Protein AF-A0A6I3I9H8-F1 (afdb_monomer)

Secondary structure (DSSP, 8-state):
-------PPPP------------PPP------------TT------S---EEEESS-HHHHHHHHHHHSTT-EEEEEEEPPTT-SSS-TTSEEEEEEEETTEEEEEEE--TTS---TTS--PPP-SSHHHHHHHHHHHHHHHTT-

InterPro domains:
  IPR028973 PhnB-like [PF06983] (47-140)
  IPR029068 Glyoxalase/Bleomycin resistance protein/Dihydroxybiphenyl dioxygenase [G3DSA:3.10.180.10] (43-144)
  IPR029068 Glyoxalase/Bleomycin resistance protein/Dihydroxybiphenyl dioxygenase [SSF54593] (47-141)

Sequence (145 aa):
MGARYLRAAPPAHRAEAVSRASARAPDWGGRTGIRPGTSGEVTTMQGVTPVLWFDGDAVEAARLWTSDIPNSRILTDIPYPEDGDKGEPGAVMVVEFELDGRPYAGLDGGPQFPFSECVSLQVVCDDQEEVDRIWVAALEAAAQG

Nearest PDB structures (foldseek):
  1u69-assembly1_A  TM=9.417E-01  e=4.063E-10  Pseudomonas aeruginosa PAO1
  1u69-assembly3_C  TM=9.639E-01  e=5.406E-09  Pseudomonas aeruginosa PAO1
  1u69-assembly2_D  TM=9.591E-01  e=1.281E-08  Pseudomonas aeruginosa PAO1
  3oms-assembly1_A-2  TM=8.761E-01  e=2.658E-08  Bacillus cereus ATCC 14579
  1u7i-assembly1_B  TM=8.393E-01  e=6.427E-07  Pseudomonas aeruginosa PAO1

Mean predicted aligned error: 14.12 Å

Organism: NCBI:txid2663847

Radius of gyration: 21.5 Å; Cα contacts (8 Å, |Δi|>4): 151; chains: 1; bounding box: 46×36×74 Å

Solvent-accessible surface area (backbone atoms only — not comparable to full-atom values): 9600 Å² total; per-residue (Å²): 142,78,88,80,78,80,78,75,77,78,81,85,75,78,82,75,80,79,75,84,74,79,75,76,74,82,84,77,78,85,82,89,76,92,71,86,86,64,95,86,68,76,84,69,86,82,81,89,64,62,73,45,66,23,65,77,44,27,64,58,54,51,53,52,53,26,72,64,41,67,70,29,40,79,73,50,76,40,55,28,55,81,90,46,99,54,77,58,67,75,39,70,30,35,32,35,31,26,56,64,74,40,65,36,32,24,31,38,78,38,83,87,57,75,86,56,88,90,63,84,86,86,82,87,63,95,49,70,69,53,45,51,52,46,52,51,52,53,53,56,53,66,71,73,113

pLDDT: mean 74.53, std 24.09, range [31.3, 97.06]

Foldseek 3Di:
DDDDDPPDDDDDDPPDPPPPPPPDDDPPDDDDDDDDDDPPDQPDDPDDAAEAEAALCQVVVLVLQQVLAPPKDWRDFDFDDPPDPDDDGPRTQKTWMDGNNHIYMYGNPRDPDDDDPVDDDDDDDPDPVSVVRNVVSVVVVVVVD

Structure (mmCIF, N/CA/C/O backbone):
data_AF-A0A6I3I9H8-F1
#
_entry.id   AF-A0A6I3I9H8-F1
#
loop_
_atom_site.group_PDB
_atom_site.id
_atom_site.type_symbol
_atom_site.label_atom_id
_atom_site.label_alt_id
_atom_site.label_comp_id
_atom_site.label_asym_id
_atom_site.label_entity_id
_atom_site.label_seq_id
_atom_site.pdbx_PDB_ins_code
_atom_site.Cartn_x
_atom_site.Cartn_y
_atom_site.Cartn_z
_atom_site.occupancy
_atom_site.B_iso_or_equiv
_atom_site.auth_seq_id
_atom_site.auth_comp_id
_atom_site.auth_asym_id
_atom_site.auth_atom_id
_atom_site.pdbx_PDB_model_num
ATOM 1 N N . MET A 1 1 ? 6.203 4.879 49.162 1.00 36.72 1 MET A N 1
ATOM 2 C CA . MET A 1 1 ? 4.798 4.696 49.600 1.00 36.72 1 MET A CA 1
ATOM 3 C C . MET A 1 1 ? 4.121 6.059 49.584 1.00 36.72 1 MET A C 1
ATOM 5 O O . MET A 1 1 ? 4.520 6.890 50.374 1.00 36.72 1 MET A O 1
ATOM 9 N N . GLY A 1 2 ? 3.177 6.445 48.736 1.00 38.91 2 GLY A N 1
ATOM 10 C CA . GLY A 1 2 ? 2.435 5.824 47.643 1.00 38.91 2 GLY A CA 1
ATOM 11 C C . GLY A 1 2 ? 1.362 6.855 47.269 1.00 38.91 2 GLY A C 1
ATOM 12 O O . GLY A 1 2 ? 0.408 7.030 48.023 1.00 38.91 2 GLY A O 1
ATOM 13 N N . ALA A 1 3 ? 1.566 7.613 46.189 1.00 37.19 3 ALA A N 1
ATOM 14 C CA . ALA A 1 3 ? 0.627 8.647 45.760 1.00 37.19 3 ALA A CA 1
ATOM 15 C C . ALA A 1 3 ? -0.590 7.977 45.107 1.00 37.19 3 ALA A C 1
ATOM 17 O O . ALA A 1 3 ? -0.494 7.382 44.036 1.00 37.19 3 ALA A O 1
ATOM 18 N N . ARG A 1 4 ? -1.730 8.022 45.802 1.00 43.41 4 ARG A N 1
ATOM 19 C CA . ARG A 1 4 ? -3.016 7.518 45.315 1.00 43.41 4 ARG A CA 1
ATOM 20 C C . ARG A 1 4 ? -3.569 8.506 44.288 1.00 43.41 4 ARG A C 1
ATOM 22 O O . ARG A 1 4 ? -4.104 9.542 44.666 1.00 43.41 4 ARG A O 1
ATOM 29 N N . TYR A 1 5 ? -3.455 8.182 43.003 1.00 37.00 5 TYR A N 1
ATOM 30 C CA . TYR A 1 5 ? -4.263 8.828 41.972 1.00 37.00 5 TYR A CA 1
ATOM 31 C C . TYR A 1 5 ? -5.705 8.329 42.105 1.00 37.00 5 TYR A C 1
ATOM 33 O O . TYR A 1 5 ? -5.997 7.157 41.873 1.00 37.00 5 TYR A O 1
ATOM 41 N N . LEU A 1 6 ? -6.610 9.221 42.508 1.00 40.00 6 LEU A N 1
ATOM 42 C CA . LEU A 1 6 ? -8.047 9.012 42.363 1.00 40.00 6 LEU A CA 1
ATOM 43 C C . LEU A 1 6 ? -8.361 9.041 40.863 1.00 40.00 6 LEU A C 1
ATOM 45 O O . LEU A 1 6 ? -8.379 10.101 40.242 1.00 40.00 6 LEU A O 1
ATOM 49 N N . ARG A 1 7 ? -8.564 7.862 40.270 1.00 40.62 7 ARG A N 1
ATOM 50 C CA . ARG A 1 7 ? -9.056 7.716 38.898 1.00 40.62 7 ARG A CA 1
ATOM 51 C C . ARG A 1 7 ? -10.543 8.081 38.914 1.00 40.62 7 ARG A C 1
ATOM 53 O O . ARG A 1 7 ? -11.376 7.266 39.301 1.00 40.62 7 ARG A O 1
ATOM 60 N N . ALA A 1 8 ? -10.876 9.320 38.564 1.00 38.38 8 ALA A N 1
ATOM 61 C CA . ALA A 1 8 ? -12.252 9.675 38.240 1.00 38.38 8 ALA A CA 1
ATOM 62 C C . ALA A 1 8 ? -12.671 8.853 37.010 1.00 38.38 8 ALA A C 1
ATOM 64 O O . ALA A 1 8 ? -11.975 8.860 35.994 1.00 38.38 8 ALA A O 1
ATOM 65 N N . ALA A 1 9 ? -13.762 8.094 37.119 1.00 41.16 9 ALA A N 1
ATOM 66 C CA . ALA A 1 9 ? -14.336 7.392 35.979 1.00 41.16 9 ALA A CA 1
ATOM 67 C C . ALA A 1 9 ? -14.875 8.428 34.972 1.00 41.16 9 ALA A C 1
ATOM 69 O O . ALA A 1 9 ? -15.573 9.355 35.397 1.00 41.16 9 ALA A O 1
ATOM 70 N N . PRO A 1 10 ? -14.575 8.316 33.665 1.00 43.12 10 PRO A N 1
ATOM 71 C CA . PRO A 1 10 ? -15.217 9.162 32.667 1.00 43.12 10 PRO A CA 1
ATOM 72 C C . PRO A 1 10 ? -16.730 8.875 32.637 1.00 43.12 10 PRO A C 1
ATOM 74 O O . PRO A 1 10 ? -17.139 7.732 32.868 1.00 43.12 10 PRO A O 1
ATOM 77 N N . PRO A 1 11 ? -17.581 9.888 32.388 1.00 39.03 11 PRO A N 1
ATOM 78 C CA . PRO A 1 11 ? -19.024 9.695 32.361 1.00 39.03 11 PRO A CA 1
ATOM 79 C C . PRO A 1 11 ? -19.415 8.709 31.255 1.00 39.03 11 PRO A C 1
ATOM 81 O O . PRO A 1 11 ? -18.928 8.791 30.126 1.00 39.03 11 PRO A O 1
ATOM 84 N N . ALA A 1 12 ? -20.314 7.782 31.595 1.00 43.25 12 ALA A N 1
ATOM 85 C CA . ALA A 1 12 ? -20.925 6.857 30.652 1.00 43.25 12 ALA A CA 1
ATOM 86 C C . ALA A 1 12 ? -21.726 7.656 29.614 1.00 43.25 12 ALA A C 1
ATOM 88 O O . ALA A 1 12 ? -22.846 8.096 29.881 1.00 43.25 12 ALA A O 1
ATOM 89 N N . HIS A 1 13 ? -21.147 7.866 28.433 1.00 40.09 13 HIS A N 1
ATOM 90 C CA . HIS A 1 13 ? -21.916 8.305 27.283 1.00 40.09 13 HIS A CA 1
ATOM 91 C C . HIS A 1 13 ? -22.696 7.090 26.781 1.00 40.09 13 HIS A C 1
ATOM 93 O O . HIS A 1 13 ? -22.153 6.034 26.462 1.00 40.09 13 HIS A O 1
ATOM 99 N N . ARG A 1 14 ? -24.014 7.230 26.817 1.00 38.62 14 ARG A N 1
ATOM 100 C CA . ARG A 1 14 ? -24.976 6.259 26.321 1.00 38.62 14 ARG A CA 1
ATOM 101 C C . ARG A 1 14 ? -24.744 6.129 24.813 1.00 38.62 14 ARG A C 1
ATOM 103 O O . ARG A 1 14 ? -24.984 7.087 24.087 1.00 38.62 14 ARG A O 1
ATOM 110 N N . ALA A 1 15 ? -24.243 4.982 24.361 1.00 35.06 15 ALA A N 1
ATOM 111 C CA . ALA A 1 15 ? -24.174 4.661 22.942 1.00 35.06 15 ALA A CA 1
ATOM 112 C C . ALA A 1 15 ? -25.610 4.560 22.408 1.00 35.06 15 ALA A C 1
ATOM 114 O O . ALA A 1 15 ? -26.291 3.550 22.592 1.00 35.06 15 ALA A O 1
ATOM 115 N N . GLU A 1 16 ? -26.111 5.637 21.811 1.00 31.30 16 GLU A N 1
ATOM 116 C CA . GLU A 1 16 ? -27.282 5.551 20.952 1.00 31.30 16 GLU A CA 1
ATOM 117 C C . GLU A 1 16 ? -26.845 4.848 19.669 1.00 31.30 16 GLU A C 1
ATOM 119 O O . GLU A 1 16 ? -26.007 5.342 18.916 1.00 31.30 16 GLU A O 1
ATOM 124 N N . ALA A 1 17 ? -27.381 3.647 19.451 1.00 34.47 17 ALA A N 1
ATOM 125 C CA . ALA A 1 17 ? -27.221 2.926 18.204 1.00 34.47 17 ALA A CA 1
ATOM 126 C C . ALA A 1 17 ? -27.757 3.798 17.061 1.00 34.47 17 ALA A C 1
ATOM 128 O O . ALA A 1 17 ? -28.966 4.011 16.940 1.00 34.47 17 ALA A O 1
ATOM 129 N N . VAL A 1 18 ? -26.857 4.296 16.211 1.00 35.28 18 VAL A N 1
ATOM 130 C CA . VAL A 1 18 ? -27.240 4.902 14.937 1.00 35.28 18 VAL A CA 1
ATOM 131 C C . VAL A 1 18 ? -27.812 3.781 14.077 1.00 35.28 18 VAL A C 1
ATOM 133 O O . VAL A 1 18 ? -27.092 2.948 13.527 1.00 35.28 18 VAL A O 1
ATOM 136 N N . SER A 1 19 ? -29.141 3.732 14.023 1.00 39.72 19 SER A N 1
ATOM 137 C CA . SER A 1 19 ? -29.897 2.877 13.117 1.00 39.72 19 SER A CA 1
ATOM 138 C C . SER A 1 19 ? -29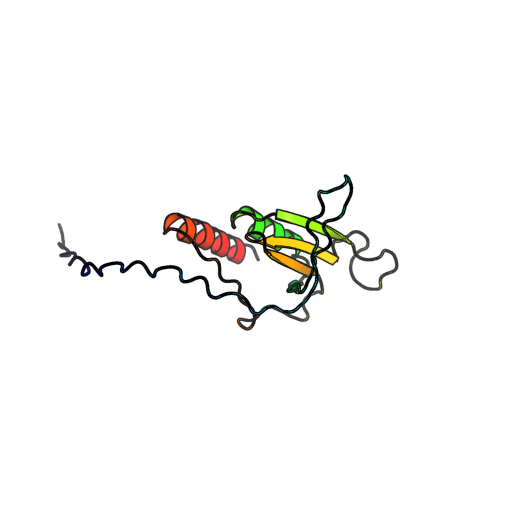.381 3.086 11.694 1.00 39.72 19 SER A C 1
ATOM 140 O O . SER A 1 19 ? -29.428 4.201 11.167 1.00 39.72 19 SER A O 1
ATOM 142 N N . ARG A 1 20 ? -28.864 2.016 11.076 1.00 41.44 20 ARG A N 1
ATOM 143 C CA . ARG A 1 20 ? -28.468 2.001 9.665 1.00 41.44 20 ARG A CA 1
ATOM 144 C C . ARG A 1 20 ? -29.716 2.168 8.800 1.00 41.44 20 ARG A C 1
ATOM 146 O O . ARG A 1 20 ? -30.300 1.195 8.331 1.00 41.44 20 ARG A O 1
ATOM 153 N N . ALA A 1 21 ? -30.108 3.411 8.549 1.00 35.12 21 ALA A N 1
ATOM 154 C CA . ALA A 1 21 ? -30.891 3.728 7.371 1.00 35.12 21 ALA A CA 1
ATOM 155 C C . ALA A 1 21 ? -29.952 3.588 6.168 1.00 35.12 21 ALA A C 1
ATOM 157 O O . ALA A 1 21 ? -29.044 4.395 5.977 1.00 35.12 21 ALA A O 1
ATOM 158 N N . SER A 1 22 ? -30.132 2.520 5.388 1.00 44.88 22 SER A N 1
ATOM 159 C CA . SER A 1 22 ? -29.430 2.326 4.124 1.00 44.88 22 SER A CA 1
ATOM 160 C C . SER A 1 22 ? -29.769 3.486 3.186 1.00 44.88 22 SER A C 1
ATOM 162 O O . SER A 1 22 ? -30.831 3.501 2.556 1.00 44.88 22 SER A O 1
ATOM 164 N N . ALA A 1 23 ? -28.883 4.471 3.088 1.00 39.34 23 ALA A N 1
ATOM 165 C CA . ALA A 1 23 ? -28.922 5.410 1.985 1.00 39.34 23 ALA A CA 1
ATOM 166 C C . ALA A 1 23 ? -28.611 4.607 0.716 1.00 39.34 23 ALA A C 1
ATOM 168 O O . ALA A 1 23 ? -27.515 4.067 0.561 1.00 39.34 23 ALA A O 1
ATOM 169 N N . ARG A 1 24 ? -29.613 4.449 -0.156 1.00 39.09 24 ARG A N 1
ATOM 170 C CA . ARG A 1 24 ? 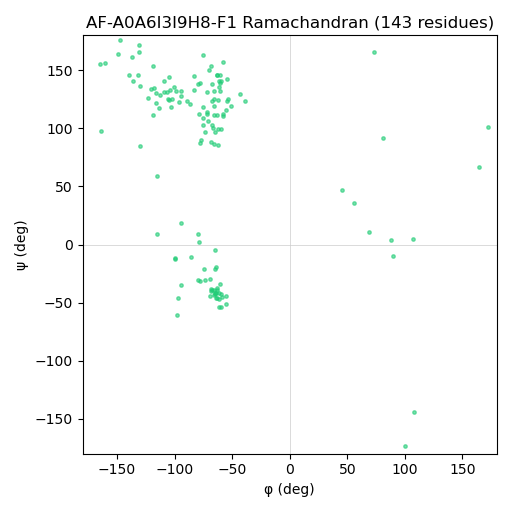-29.427 3.862 -1.485 1.00 39.09 24 ARG A CA 1
ATOM 171 C C . ARG A 1 24 ? -28.331 4.646 -2.201 1.00 39.09 24 ARG A C 1
ATOM 173 O O . ARG A 1 24 ? -28.453 5.860 -2.356 1.00 39.09 24 ARG A O 1
ATOM 180 N N . ALA A 1 25 ? -27.293 3.939 -2.639 1.00 43.00 25 ALA A N 1
ATOM 181 C CA . ALA A 1 25 ? -26.322 4.479 -3.576 1.00 43.00 25 ALA A CA 1
ATOM 182 C C . ALA A 1 25 ? -27.060 5.008 -4.825 1.00 43.00 25 ALA A C 1
ATOM 184 O O . ALA A 1 25 ? -28.064 4.405 -5.227 1.00 43.00 25 ALA A O 1
ATOM 185 N N . PRO A 1 26 ? -26.617 6.126 -5.425 1.00 35.59 26 PRO A N 1
ATOM 186 C CA . PRO A 1 26 ? -27.205 6.605 -6.665 1.00 35.59 26 PRO A CA 1
ATOM 187 C C . PRO A 1 26 ? -27.041 5.548 -7.764 1.00 35.59 26 PRO A C 1
ATOM 189 O O . PRO A 1 26 ? -25.961 4.986 -7.950 1.00 35.59 26 PRO A O 1
ATOM 192 N N . ASP A 1 27 ? -28.143 5.275 -8.463 1.00 42.56 27 ASP A N 1
ATOM 193 C CA . ASP A 1 27 ? -28.211 4.398 -9.632 1.00 42.56 27 ASP A CA 1
ATOM 194 C C . ASP A 1 27 ? -27.469 5.057 -10.803 1.00 42.56 27 ASP A C 1
ATOM 196 O O . ASP A 1 27 ? -28.034 5.820 -11.588 1.00 42.56 27 ASP A O 1
ATOM 200 N N . TRP A 1 28 ? -26.163 4.804 -10.883 1.00 45.03 28 TRP A N 1
ATOM 201 C CA . TRP A 1 28 ? -25.386 5.032 -12.094 1.00 45.03 28 TRP A CA 1
ATOM 202 C C . TRP A 1 28 ? -25.688 3.879 -13.047 1.00 45.03 28 TRP A C 1
ATOM 204 O O . TRP A 1 28 ? -25.069 2.819 -12.979 1.00 45.03 28 TRP A O 1
ATOM 214 N N . GLY A 1 29 ? -26.712 4.083 -13.873 1.00 35.09 29 GLY A N 1
ATOM 215 C CA . GLY A 1 29 ? -27.325 3.050 -14.694 1.00 35.09 29 GLY A CA 1
ATOM 216 C C . GLY A 1 29 ? -26.344 2.099 -15.390 1.00 35.09 29 GLY A C 1
ATOM 217 O O . GLY A 1 29 ? -25.458 2.510 -16.135 1.00 35.09 29 GLY A O 1
ATOM 218 N N . GLY A 1 30 ? -26.610 0.804 -15.209 1.00 40.53 30 GLY A N 1
ATOM 219 C CA . GLY A 1 30 ? -26.290 -0.246 -16.171 1.00 40.53 30 GLY A CA 1
ATOM 220 C C . GLY A 1 30 ? -24.853 -0.767 -16.172 1.00 40.53 30 GLY A C 1
ATOM 221 O O . GLY A 1 30 ? -24.039 -0.348 -16.989 1.00 40.53 30 GLY A O 1
ATOM 222 N N . ARG A 1 31 ? -24.616 -1.825 -15.387 1.00 41.75 31 ARG A N 1
ATOM 223 C CA . ARG A 1 31 ? -23.993 -3.081 -15.852 1.00 41.75 31 ARG A CA 1
ATOM 224 C C . ARG A 1 31 ? -24.240 -4.182 -14.822 1.00 41.75 31 ARG A C 1
ATOM 226 O O . ARG A 1 31 ? -23.575 -4.304 -13.803 1.00 41.75 31 ARG A O 1
ATOM 233 N N . THR A 1 32 ? -25.266 -4.967 -15.109 1.00 46.41 32 THR A N 1
ATOM 234 C CA . THR A 1 32 ? -25.509 -6.288 -14.540 1.00 46.41 32 THR A CA 1
ATOM 235 C C . THR A 1 32 ? -24.356 -7.230 -14.879 1.00 46.41 32 THR A C 1
ATOM 237 O O . THR A 1 32 ? -23.906 -7.267 -16.024 1.00 46.41 32 THR A O 1
ATOM 240 N N . GLY A 1 33 ? -23.931 -8.056 -13.921 1.00 35.09 33 GLY A N 1
ATOM 241 C CA . GLY A 1 33 ? -23.101 -9.210 -14.252 1.00 35.09 33 GLY A CA 1
ATOM 242 C C . GLY A 1 33 ? -22.383 -9.866 -13.085 1.00 35.09 33 GLY A C 1
ATOM 243 O O . GLY A 1 33 ? -21.162 -9.895 -13.077 1.00 35.09 33 GLY A O 1
ATOM 244 N N . ILE A 1 34 ? -23.118 -10.486 -12.158 1.00 38.84 34 ILE A N 1
ATOM 245 C CA . ILE A 1 34 ? -22.574 -11.685 -11.509 1.00 38.84 34 ILE A CA 1
ATOM 246 C C . ILE A 1 34 ? -22.473 -12.751 -12.606 1.00 38.84 34 ILE A C 1
ATOM 248 O O . ILE A 1 34 ? -23.489 -13.124 -13.199 1.00 38.84 34 ILE A O 1
ATOM 252 N N . ARG A 1 35 ? -21.264 -13.243 -12.876 1.00 36.38 35 ARG A N 1
ATOM 253 C CA . ARG A 1 35 ? -21.043 -14.528 -13.547 1.00 36.38 35 ARG A CA 1
ATOM 254 C C . ARG A 1 35 ? -20.223 -15.422 -12.613 1.00 36.38 35 ARG A C 1
ATOM 256 O O . ARG A 1 35 ? -19.257 -14.931 -12.037 1.00 36.38 35 ARG A O 1
ATOM 263 N N . PRO A 1 36 ? -20.593 -16.702 -12.428 1.00 37.62 36 PRO A N 1
ATOM 264 C CA . PRO A 1 36 ? -19.744 -17.655 -11.725 1.00 37.62 36 PRO A CA 1
ATOM 265 C C . PRO A 1 36 ? -18.479 -17.928 -12.548 1.00 37.62 36 PRO A C 1
ATOM 267 O O . PRO A 1 36 ? -18.558 -18.071 -13.770 1.00 37.62 36 PRO A O 1
ATOM 270 N N . GLY A 1 37 ? -17.337 -17.987 -11.862 1.00 39.00 37 GLY A N 1
ATOM 271 C CA . GLY A 1 37 ? -16.008 -18.076 -12.460 1.00 39.00 37 GLY A CA 1
ATOM 272 C C . GLY A 1 37 ? -15.760 -19.349 -13.268 1.00 39.00 37 GLY A C 1
ATOM 273 O O . GLY A 1 37 ? -16.231 -20.436 -12.930 1.00 39.00 37 GLY A O 1
ATOM 274 N N . THR A 1 38 ? -14.969 -19.195 -14.330 1.00 34.41 38 THR A N 1
ATOM 275 C CA . THR A 1 38 ? -14.294 -20.298 -15.016 1.00 34.41 38 THR A CA 1
ATOM 276 C C . THR A 1 38 ? -12.801 -20.193 -14.716 1.00 34.41 38 THR A C 1
ATOM 278 O O . THR A 1 38 ? -12.204 -19.126 -14.790 1.00 34.41 38 THR A O 1
ATOM 281 N N . SER A 1 39 ? -12.225 -21.322 -14.322 1.00 43.19 39 SER A N 1
ATOM 282 C CA . SER A 1 39 ? -10.812 -21.552 -14.016 1.00 43.19 39 SER A CA 1
ATOM 283 C C . SER A 1 39 ? -9.842 -20.825 -14.959 1.00 43.19 39 SER A C 1
ATOM 285 O O . SER A 1 39 ? -9.877 -21.065 -16.165 1.00 43.19 39 SER A O 1
ATOM 287 N N . GLY A 1 40 ? -8.949 -20.006 -14.386 1.00 40.16 40 GLY A N 1
ATOM 288 C CA . GLY A 1 40 ? -7.841 -19.336 -15.085 1.00 40.16 40 GLY A CA 1
ATOM 289 C C . GLY A 1 40 ? -8.006 -17.830 -15.319 1.00 40.16 40 GLY A C 1
ATOM 290 O O . GLY A 1 40 ? -7.165 -17.233 -15.982 1.00 40.16 40 GLY A O 1
ATOM 291 N N . GLU A 1 41 ? -9.069 -17.211 -14.805 1.00 40.91 41 GLU A N 1
ATOM 292 C CA . GLU A 1 41 ? -9.323 -15.779 -14.973 1.00 40.91 41 GLU A CA 1
ATOM 293 C C . GLU A 1 41 ? -8.459 -14.961 -14.001 1.00 40.91 41 GLU A C 1
ATOM 295 O O . GLU A 1 41 ? -8.646 -15.017 -12.786 1.00 40.91 41 GLU A O 1
ATOM 300 N N . VAL A 1 42 ? -7.496 -14.209 -14.545 1.00 46.06 42 VAL A N 1
ATOM 301 C CA . VAL A 1 42 ? -6.880 -13.080 -13.836 1.00 46.06 42 VAL A CA 1
ATOM 302 C C . VAL A 1 42 ? -8.027 -12.158 -13.434 1.00 46.06 42 VAL A C 1
ATOM 304 O O . VAL A 1 42 ? -8.734 -11.653 -14.310 1.00 46.06 42 VAL A O 1
ATOM 307 N N . THR A 1 43 ? -8.256 -11.987 -12.129 1.00 52.38 43 THR A N 1
ATOM 308 C CA . THR A 1 43 ? -9.236 -11.032 -11.595 1.00 52.38 43 THR A CA 1
ATOM 309 C C . THR A 1 43 ? -8.800 -9.633 -12.008 1.00 52.38 43 THR A C 1
ATOM 311 O O . THR A 1 43 ? -8.087 -8.952 -11.286 1.00 52.38 43 THR A O 1
ATOM 314 N N . THR A 1 44 ? -9.190 -9.217 -13.210 1.00 55.78 44 THR A N 1
ATOM 315 C CA . THR A 1 44 ? -8.931 -7.863 -13.691 1.00 55.78 44 THR A CA 1
ATOM 316 C C . THR A 1 44 ? -9.759 -6.902 -12.859 1.00 55.78 44 THR A C 1
ATOM 318 O O . THR A 1 44 ? -10.979 -7.048 -12.742 1.00 55.78 44 THR A O 1
ATOM 321 N N . MET A 1 45 ? -9.089 -5.937 -12.242 1.00 62.06 45 MET A N 1
ATOM 322 C CA . MET A 1 45 ? -9.721 -4.929 -11.404 1.00 62.06 45 MET A CA 1
ATOM 323 C C . MET A 1 45 ? -10.776 -4.173 -12.218 1.00 62.06 45 MET A C 1
ATOM 325 O O . MET A 1 45 ? -10.472 -3.482 -13.189 1.00 62.06 45 MET A O 1
ATOM 329 N N . GLN A 1 46 ? -12.050 -4.356 -11.865 1.00 63.19 46 GLN A N 1
ATOM 330 C CA . GLN A 1 46 ? -13.164 -3.728 -12.571 1.00 63.19 46 GLN A CA 1
ATOM 331 C C . GLN A 1 46 ? -13.562 -2.423 -11.883 1.00 63.19 46 GLN A C 1
ATOM 333 O O . GLN A 1 46 ? -13.865 -2.406 -10.692 1.00 63.19 46 GLN A O 1
ATOM 338 N N . GLY A 1 47 ? -13.625 -1.334 -12.652 1.00 82.62 47 GLY A N 1
ATOM 339 C CA . GLY A 1 47 ? -14.034 -0.016 -12.163 1.00 82.62 47 GLY A CA 1
ATOM 340 C C . GLY A 1 47 ? -12.871 0.969 -12.073 1.00 82.62 47 GLY A C 1
ATOM 341 O O . GLY A 1 47 ? -12.009 0.994 -12.946 1.00 82.62 47 GLY A O 1
ATOM 342 N N . VAL A 1 48 ? -12.894 1.830 -11.054 1.00 89.25 48 VAL A N 1
ATOM 343 C CA . VAL A 1 48 ? -11.847 2.827 -10.790 1.00 89.25 48 VAL A CA 1
ATOM 344 C C . VAL A 1 48 ? -10.969 2.319 -9.657 1.00 89.25 48 VAL A C 1
ATOM 346 O O . VAL A 1 48 ? -11.476 2.048 -8.569 1.00 89.25 48 VAL A O 1
ATOM 349 N N . THR A 1 49 ? -9.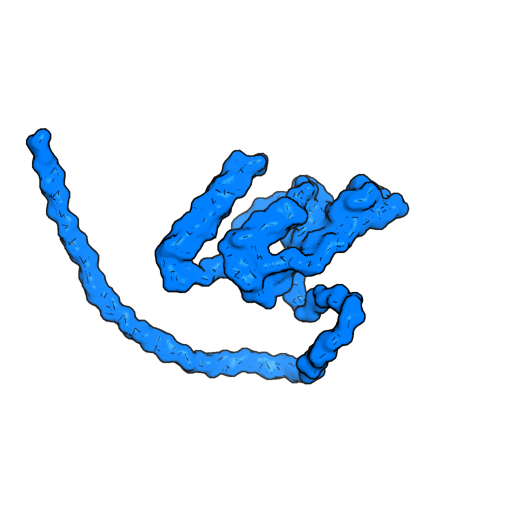663 2.251 -9.902 1.00 94.06 49 THR A N 1
ATOM 350 C CA . THR A 1 49 ? -8.676 1.826 -8.911 1.00 94.06 49 THR A CA 1
ATOM 351 C C . THR A 1 49 ? -7.718 2.968 -8.573 1.00 94.06 49 THR A C 1
ATOM 353 O O . THR A 1 49 ? -7.122 3.547 -9.483 1.00 94.06 49 THR A O 1
ATOM 356 N N . PRO A 1 50 ? -7.501 3.255 -7.278 1.00 95.31 50 PRO A N 1
ATOM 357 C CA . PRO A 1 50 ? -6.367 4.055 -6.834 1.00 95.31 50 PRO A CA 1
ATOM 358 C C . PRO A 1 50 ? -5.030 3.344 -7.102 1.00 95.31 50 PRO A C 1
ATOM 360 O O . PRO A 1 50 ? -4.811 2.221 -6.645 1.00 95.31 50 PRO A O 1
ATOM 363 N N . VAL A 1 51 ? -4.124 4.024 -7.803 1.00 95.50 51 VAL A N 1
ATOM 364 C CA . VAL A 1 51 ? -2.745 3.562 -8.009 1.00 95.50 51 VAL A CA 1
ATOM 365 C C . VAL A 1 51 ? -1.818 4.386 -7.121 1.00 95.50 51 VAL A C 1
ATOM 367 O O . VAL A 1 51 ? -1.842 5.616 -7.177 1.00 95.50 51 VAL A O 1
ATOM 370 N N . LEU A 1 52 ? -1.036 3.708 -6.289 1.00 96.06 52 LEU A N 1
ATOM 371 C CA . LEU A 1 52 ? -0.104 4.288 -5.329 1.00 96.06 52 LEU A CA 1
ATOM 372 C C . LEU A 1 52 ? 1.320 4.216 -5.896 1.00 96.06 52 LEU A C 1
ATOM 374 O O . LEU A 1 52 ? 1.696 3.198 -6.471 1.00 96.06 52 LEU A O 1
ATOM 378 N N . TRP A 1 53 ? 2.085 5.301 -5.780 1.00 95.38 53 TRP A N 1
ATOM 379 C CA . TRP A 1 53 ? 3.425 5.413 -6.363 1.00 95.38 53 TRP A CA 1
ATOM 380 C C . TRP A 1 53 ? 4.503 5.040 -5.344 1.00 95.38 53 TRP A C 1
ATOM 382 O O . TRP A 1 53 ? 4.483 5.555 -4.231 1.00 95.38 53 TRP A O 1
ATOM 392 N N . PHE A 1 54 ? 5.449 4.198 -5.751 1.00 94.62 54 PHE A N 1
ATOM 393 C CA . PHE A 1 54 ? 6.507 3.641 -4.908 1.00 94.62 54 PHE A CA 1
ATOM 394 C C . PHE A 1 54 ? 7.897 3.769 -5.542 1.00 94.62 54 PHE A C 1
ATOM 396 O O . PHE A 1 54 ? 8.035 4.035 -6.745 1.00 94.62 54 PHE A O 1
ATOM 403 N N . ASP A 1 55 ? 8.921 3.552 -4.713 1.00 92.62 55 ASP A N 1
ATOM 404 C CA . ASP A 1 55 ? 10.337 3.556 -5.088 1.00 92.62 55 AS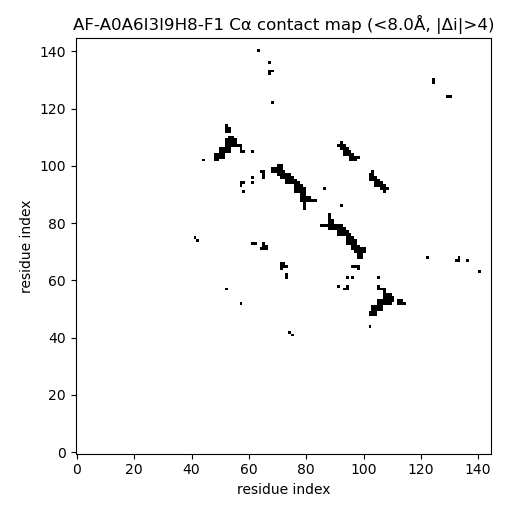P A CA 1
ATOM 405 C C . ASP A 1 55 ? 10.960 2.162 -4.894 1.00 92.62 55 ASP A C 1
ATOM 407 O O . ASP A 1 55 ? 11.907 1.974 -4.135 1.00 92.62 55 ASP A O 1
ATOM 411 N N . GLY A 1 56 ? 10.406 1.162 -5.585 1.00 89.88 56 GLY A N 1
ATOM 412 C CA . GLY A 1 56 ? 10.937 -0.206 -5.605 1.00 89.88 56 GLY A CA 1
ATOM 413 C C . GLY A 1 56 ? 10.423 -1.112 -4.483 1.00 89.88 56 GLY A C 1
ATOM 414 O O . GLY A 1 56 ? 10.874 -2.251 -4.370 1.00 89.88 56 GLY A O 1
ATOM 415 N N . ASP A 1 57 ? 9.500 -0.625 -3.658 1.00 91.81 57 ASP A N 1
ATOM 416 C CA . ASP A 1 57 ? 8.948 -1.293 -2.484 1.00 91.81 57 ASP A CA 1
ATOM 417 C C . ASP A 1 57 ? 7.443 -1.602 -2.600 1.00 91.81 57 ASP A C 1
ATOM 419 O O . ASP A 1 57 ? 6.839 -2.079 -1.635 1.00 91.81 57 ASP A O 1
ATOM 423 N N . ALA A 1 58 ? 6.819 -1.419 -3.774 1.00 94.62 58 ALA A N 1
ATOM 424 C CA . ALA A 1 58 ? 5.376 -1.616 -3.944 1.00 94.62 58 ALA A CA 1
ATOM 425 C C . ALA A 1 58 ? 4.904 -3.016 -3.519 1.00 94.62 58 ALA A C 1
ATOM 427 O O . ALA A 1 58 ? 3.890 -3.159 -2.830 1.00 94.62 58 ALA A O 1
ATOM 428 N N . VAL A 1 59 ? 5.638 -4.064 -3.912 1.00 94.19 59 VAL A N 1
ATOM 429 C CA . VAL A 1 59 ? 5.307 -5.460 -3.569 1.00 94.19 59 VAL A CA 1
ATOM 430 C C . VAL A 1 59 ? 5.421 -5.706 -2.066 1.00 94.19 59 VAL A C 1
ATOM 432 O O . VAL A 1 59 ? 4.601 -6.426 -1.495 1.00 94.19 59 VAL A O 1
ATOM 435 N N . GLU A 1 60 ? 6.428 -5.126 -1.417 1.00 93.38 60 GLU A N 1
ATOM 436 C CA . GLU A 1 60 ? 6.648 -5.283 0.022 1.00 93.38 60 GLU A CA 1
ATOM 437 C C . GLU A 1 60 ? 5.552 -4.573 0.821 1.00 93.38 60 GLU A C 1
ATOM 439 O O . GLU A 1 60 ? 4.943 -5.178 1.707 1.00 93.38 60 GLU A O 1
ATOM 444 N N . ALA A 1 61 ? 5.196 -3.350 0.420 1.00 93.06 61 ALA A N 1
ATOM 445 C CA . ALA A 1 61 ? 4.076 -2.610 0.991 1.00 93.06 61 ALA A CA 1
ATOM 446 C C . ALA A 1 61 ? 2.746 -3.368 0.834 1.00 93.06 61 ALA A C 1
ATOM 448 O O . ALA A 1 61 ? 1.993 -3.513 1.799 1.00 93.06 61 ALA A O 1
ATOM 449 N N . ALA A 1 62 ? 2.473 -3.927 -0.350 1.00 95.69 62 ALA A N 1
ATOM 450 C CA . ALA A 1 62 ? 1.276 -4.732 -0.587 1.00 95.69 62 ALA A CA 1
ATOM 451 C C . ALA A 1 62 ? 1.230 -5.983 0.311 1.00 95.69 62 ALA A C 1
ATOM 453 O O . ALA A 1 62 ? 0.179 -6.312 0.866 1.00 95.69 62 ALA A O 1
ATOM 454 N N . ARG A 1 63 ? 2.360 -6.677 0.496 1.00 95.00 63 ARG A N 1
ATOM 455 C CA . ARG A 1 63 ? 2.460 -7.848 1.388 1.00 95.00 63 ARG A CA 1
ATOM 456 C C . ARG A 1 63 ? 2.154 -7.492 2.834 1.00 95.00 63 ARG A C 1
ATOM 458 O O . ARG A 1 63 ? 1.363 -8.190 3.460 1.00 95.00 63 ARG A O 1
ATOM 465 N N . LEU A 1 64 ? 2.739 -6.407 3.326 1.00 92.50 64 LEU A N 1
ATOM 466 C CA . LEU A 1 64 ? 2.511 -5.919 4.679 1.00 92.50 64 LEU A CA 1
ATOM 467 C C . LEU A 1 64 ? 1.037 -5.550 4.899 1.00 92.50 64 LEU A C 1
ATOM 469 O O . LEU A 1 64 ? 0.373 -6.068 5.792 1.00 92.50 64 LEU A O 1
ATOM 473 N N . TRP A 1 65 ? 0.472 -4.696 4.046 1.00 94.12 65 TRP A N 1
ATOM 474 C CA . TRP A 1 65 ? -0.905 -4.240 4.243 1.00 94.12 65 TRP A CA 1
ATOM 475 C C . TRP A 1 65 ? -1.913 -5.385 4.158 1.00 94.12 65 TRP A C 1
ATOM 477 O O . TRP A 1 65 ? -2.878 -5.421 4.921 1.00 94.12 65 TRP A O 1
ATOM 487 N N . THR A 1 66 ? -1.682 -6.341 3.256 1.00 96.06 66 THR A N 1
ATOM 488 C CA . THR A 1 66 ? -2.571 -7.496 3.101 1.00 96.06 66 THR A CA 1
ATOM 489 C C . THR A 1 66 ? -2.429 -8.531 4.218 1.00 96.06 66 THR A C 1
ATOM 491 O O . THR A 1 66 ? -3.374 -9.292 4.424 1.00 96.06 66 THR A O 1
ATOM 494 N N . SER A 1 67 ? -1.313 -8.562 4.959 1.00 94.38 67 SER A N 1
ATOM 495 C CA . SER A 1 67 ? -1.187 -9.411 6.150 1.00 94.38 67 SER A CA 1
ATOM 496 C C . SER A 1 67 ? -1.906 -8.841 7.371 1.00 94.38 67 SER A C 1
ATOM 498 O O . SER A 1 67 ? -2.408 -9.615 8.186 1.00 94.38 67 SER A O 1
ATOM 500 N N . ASP A 1 68 ? -1.982 -7.513 7.489 1.00 91.25 68 ASP A N 1
ATOM 501 C CA . ASP A 1 68 ? -2.485 -6.846 8.697 1.00 91.25 68 ASP A CA 1
ATOM 502 C C . ASP A 1 68 ? -3.976 -6.493 8.628 1.00 91.25 68 ASP A C 1
ATOM 504 O O . ASP A 1 68 ? -4.687 -6.554 9.640 1.00 91.25 68 ASP A O 1
ATOM 508 N N . ILE A 1 69 ? -4.460 -6.126 7.437 1.00 93.06 69 ILE A N 1
ATOM 509 C CA . ILE A 1 69 ? -5.849 -5.720 7.212 1.00 93.06 69 ILE A CA 1
ATOM 510 C C . ILE A 1 69 ? -6.681 -6.968 6.875 1.00 93.06 69 ILE A C 1
ATOM 512 O O . ILE A 1 69 ? -6.375 -7.658 5.899 1.00 93.06 69 ILE A O 1
ATOM 516 N N . PRO A 1 70 ? -7.763 -7.275 7.616 1.00 91.50 70 PRO A N 1
ATOM 517 C CA . PRO A 1 70 ? -8.623 -8.417 7.311 1.00 91.50 70 PRO A CA 1
ATOM 518 C C . PRO A 1 70 ? -9.210 -8.359 5.897 1.00 91.50 70 PRO A C 1
ATOM 520 O O . PRO A 1 70 ? -9.363 -7.287 5.319 1.00 91.50 70 PRO A O 1
ATOM 523 N N . ASN A 1 71 ? -9.591 -9.522 5.353 1.00 94.31 71 ASN A N 1
ATOM 524 C CA . ASN A 1 71 ? -10.233 -9.614 4.033 1.00 94.31 71 ASN A CA 1
ATOM 525 C C .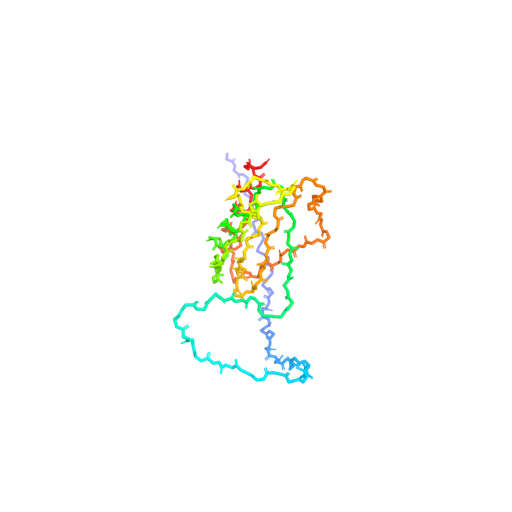 ASN A 1 71 ? -9.392 -8.963 2.907 1.00 94.31 71 ASN A C 1
ATOM 527 O O . ASN A 1 71 ? -9.916 -8.361 1.969 1.00 94.31 71 ASN A O 1
ATOM 531 N N . SER A 1 72 ? -8.072 -9.098 3.016 1.00 96.38 72 SER A N 1
ATOM 532 C CA . SER A 1 72 ? -7.093 -8.536 2.087 1.00 96.38 72 SER A CA 1
ATOM 533 C C . SER A 1 72 ? -6.271 -9.641 1.434 1.00 96.38 72 SER A C 1
ATOM 535 O O . SER A 1 72 ? -6.125 -10.733 1.989 1.00 96.38 72 SER A O 1
ATOM 537 N N . ARG A 1 73 ? -5.758 -9.386 0.228 1.00 97.06 73 ARG A N 1
ATOM 538 C CA . ARG A 1 73 ? -4.924 -10.339 -0.521 1.00 97.06 73 ARG A CA 1
ATOM 539 C C . ARG A 1 73 ? -4.178 -9.663 -1.660 1.00 97.06 73 ARG A C 1
ATOM 541 O O . ARG A 1 73 ? -4.651 -8.680 -2.220 1.00 97.06 73 ARG A O 1
ATOM 548 N N . ILE A 1 74 ? -3.063 -10.255 -2.065 1.00 96.62 74 ILE A N 1
ATOM 549 C CA . ILE A 1 74 ? -2.408 -9.928 -3.335 1.00 96.62 74 ILE A CA 1
ATOM 550 C C . ILE A 1 74 ? -3.177 -10.611 -4.470 1.00 96.62 74 ILE A C 1
ATOM 552 O O . ILE A 1 74 ? -3.614 -11.756 -4.323 1.00 96.62 74 ILE A O 1
ATOM 556 N N . LEU A 1 75 ? -3.361 -9.903 -5.584 1.00 94.44 75 LEU A N 1
ATOM 557 C CA . LEU A 1 75 ? -4.036 -10.404 -6.779 1.00 94.44 75 LEU A CA 1
ATOM 558 C C . LEU A 1 75 ? -3.029 -10.889 -7.822 1.00 94.44 75 LEU A C 1
ATOM 560 O O . LEU A 1 75 ? -3.055 -12.061 -8.194 1.00 94.44 75 LEU A O 1
ATOM 564 N N . THR A 1 76 ? -2.158 -10.000 -8.300 1.00 93.12 76 THR A N 1
ATOM 565 C CA . THR A 1 76 ? -1.173 -10.319 -9.338 1.00 93.12 76 THR A CA 1
ATOM 566 C C . THR A 1 76 ? -0.025 -9.318 -9.349 1.00 93.12 76 THR A C 1
ATOM 568 O O . THR A 1 76 ? -0.197 -8.163 -8.968 1.00 93.12 76 THR A O 1
ATOM 571 N N . ASP A 1 77 ? 1.113 -9.759 -9.877 1.00 92.81 77 ASP A N 1
ATOM 572 C CA . ASP A 1 77 ? 2.269 -8.917 -10.167 1.00 92.81 77 ASP A CA 1
ATOM 573 C C . ASP A 1 77 ? 2.411 -8.766 -11.687 1.00 92.81 77 ASP A C 1
ATOM 575 O O . ASP A 1 77 ? 2.206 -9.717 -12.447 1.00 92.81 77 ASP A O 1
ATOM 579 N N . ILE A 1 78 ? 2.766 -7.568 -12.137 1.00 92.00 78 ILE A N 1
ATOM 580 C CA . ILE A 1 78 ? 2.995 -7.222 -13.537 1.00 92.00 78 ILE A CA 1
ATOM 581 C C . ILE A 1 78 ? 4.453 -6.765 -13.649 1.00 92.00 78 ILE A C 1
ATOM 583 O O . ILE A 1 78 ? 4.796 -5.712 -13.103 1.00 92.00 78 ILE A O 1
ATOM 587 N N . PRO A 1 79 ? 5.331 -7.531 -14.319 1.00 90.50 79 PRO A N 1
ATOM 588 C CA . PRO A 1 79 ? 6.744 -7.191 -14.427 1.00 90.50 79 PRO A CA 1
ATOM 589 C C . PRO A 1 79 ? 7.000 -6.048 -15.414 1.00 90.50 79 PRO A C 1
ATOM 591 O O . PRO A 1 79 ? 6.173 -5.744 -16.280 1.00 90.50 79 PRO A O 1
ATOM 594 N N . TYR A 1 80 ? 8.185 -5.449 -15.311 1.00 86.44 80 TYR A N 1
ATOM 595 C CA . TYR A 1 80 ? 8.709 -4.546 -16.330 1.00 86.44 80 TYR A CA 1
ATOM 596 C C . TYR A 1 80 ? 8.848 -5.255 -17.692 1.00 86.44 80 TYR A C 1
ATOM 598 O O . TYR A 1 80 ? 9.258 -6.421 -17.732 1.00 86.44 80 TYR A O 1
ATOM 606 N N . PRO A 1 81 ? 8.536 -4.579 -18.818 1.00 84.44 81 PRO A N 1
ATOM 607 C CA . PRO A 1 81 ? 8.753 -5.133 -20.153 1.00 84.44 81 PRO A CA 1
ATOM 608 C C . PRO A 1 81 ? 10.236 -5.426 -20.410 1.00 84.44 81 PRO A C 1
ATOM 610 O O . PRO A 1 81 ? 11.088 -4.613 -20.062 1.00 84.44 81 PRO A O 1
ATOM 613 N N . GLU A 1 82 ? 10.542 -6.539 -21.084 1.00 82.25 82 GLU A N 1
ATOM 614 C CA . GLU A 1 82 ? 11.933 -6.923 -21.396 1.00 82.25 82 GLU A CA 1
ATOM 615 C C . GLU A 1 82 ? 12.661 -5.888 -22.270 1.00 82.25 82 GLU A C 1
ATOM 617 O O . GLU A 1 82 ? 13.851 -5.651 -22.081 1.00 82.25 82 GLU A O 1
ATOM 622 N N . ASP A 1 83 ? 11.930 -5.225 -23.169 1.00 82.12 83 ASP A N 1
ATOM 623 C CA . ASP A 1 83 ? 12.450 -4.197 -24.082 1.00 82.12 83 ASP A CA 1
ATOM 624 C C . ASP A 1 83 ? 12.280 -2.761 -23.533 1.00 82.12 83 ASP A C 1
ATOM 626 O O . ASP A 1 83 ? 12.258 -1.791 -24.293 1.00 82.12 83 ASP A O 1
ATOM 630 N N . GLY A 1 84 ? 12.067 -2.605 -22.222 1.00 72.12 84 GLY A N 1
ATOM 631 C CA . GLY A 1 84 ? 11.804 -1.313 -21.587 1.00 72.12 84 GLY A CA 1
ATOM 632 C C . GLY A 1 84 ? 13.064 -0.501 -21.259 1.00 72.12 84 GLY A C 1
ATOM 633 O O . GLY A 1 84 ? 14.068 -1.036 -20.805 1.00 72.12 84 GLY A O 1
ATOM 634 N N . ASP A 1 85 ? 12.980 0.830 -21.381 1.00 72.06 85 ASP A N 1
ATOM 635 C CA . ASP A 1 85 ? 14.037 1.773 -20.952 1.00 72.06 85 ASP A CA 1
ATOM 636 C C . ASP A 1 85 ? 14.040 2.039 -19.425 1.00 72.06 85 ASP A C 1
ATOM 638 O O . ASP A 1 85 ? 14.760 2.915 -18.928 1.00 72.06 85 ASP A O 1
ATOM 642 N N . LYS A 1 86 ? 13.155 1.371 -18.674 1.00 70.56 86 LYS A N 1
ATOM 643 C CA . LYS A 1 86 ? 12.875 1.603 -17.249 1.00 70.56 86 LYS A CA 1
ATOM 644 C C . LYS A 1 86 ? 12.781 0.272 -16.512 1.00 70.56 86 LYS A C 1
ATOM 646 O O . LYS A 1 86 ? 12.171 -0.653 -17.035 1.00 70.56 86 LYS A O 1
ATOM 651 N N . GLY A 1 87 ? 13.319 0.244 -15.291 1.00 71.75 87 GLY A N 1
ATOM 652 C CA . GLY A 1 87 ? 13.329 -0.940 -14.431 1.00 71.75 87 GLY A CA 1
ATOM 653 C C . GLY A 1 87 ? 14.318 -2.013 -14.888 1.00 71.75 87 GLY A C 1
ATOM 654 O O . GLY A 1 87 ? 14.842 -1.970 -16.000 1.00 71.75 87 GLY A O 1
ATOM 655 N N . GLU A 1 88 ? 14.599 -2.972 -14.009 1.00 74.44 88 GLU A N 1
ATOM 656 C CA . GLU A 1 88 ? 15.326 -4.184 -14.391 1.00 74.44 88 GLU A CA 1
ATOM 657 C C . GLU A 1 88 ? 14.340 -5.200 -14.994 1.00 74.44 88 GLU A C 1
ATOM 659 O O . GLU A 1 88 ? 13.281 -5.437 -14.404 1.00 74.44 88 GLU A O 1
ATOM 664 N N . PRO A 1 89 ? 14.649 -5.828 -16.145 1.00 69.25 89 PRO A N 1
ATOM 665 C CA . PRO A 1 89 ? 13.811 -6.883 -16.706 1.00 69.25 89 PRO A CA 1
ATOM 666 C C . PRO A 1 89 ? 13.544 -7.996 -15.685 1.00 69.25 89 PRO A C 1
ATOM 668 O O . PRO A 1 89 ? 14.471 -8.569 -15.114 1.00 69.25 89 PRO A O 1
ATOM 671 N N . GLY A 1 90 ? 12.266 -8.299 -15.455 1.00 71.38 90 GLY A N 1
ATOM 672 C CA . GLY A 1 90 ? 11.827 -9.285 -14.461 1.00 71.38 90 GLY A CA 1
ATOM 673 C C . GLY A 1 90 ? 11.566 -8.729 -13.056 1.00 71.38 90 GLY A C 1
ATOM 674 O O . GLY A 1 90 ? 10.970 -9.440 -12.248 1.00 71.38 90 GLY A O 1
ATOM 675 N N . ALA A 1 91 ? 11.927 -7.474 -12.766 1.00 83.69 91 ALA A N 1
ATOM 676 C CA . ALA A 1 91 ? 11.435 -6.780 -11.578 1.00 83.69 91 ALA A CA 1
ATOM 677 C C . ALA A 1 91 ? 9.941 -6.452 -11.729 1.00 83.69 91 ALA A C 1
ATOM 679 O O . ALA A 1 91 ? 9.445 -6.250 -12.844 1.00 83.69 91 ALA A O 1
ATOM 680 N N . VAL A 1 92 ? 9.214 -6.400 -10.612 1.00 87.38 92 VAL A N 1
ATOM 681 C CA . VAL A 1 92 ? 7.793 -6.029 -10.617 1.00 87.38 92 VAL A CA 1
ATOM 682 C C . VAL A 1 92 ? 7.668 -4.532 -10.903 1.00 87.38 92 VAL A C 1
ATOM 684 O O . VAL A 1 92 ? 8.377 -3.721 -10.323 1.00 87.38 92 VAL A O 1
ATOM 687 N N . MET A 1 93 ? 6.792 -4.179 -11.843 1.00 92.69 93 MET A N 1
ATOM 688 C CA . MET A 1 93 ? 6.443 -2.796 -12.169 1.00 92.69 93 MET A CA 1
ATOM 689 C C . MET A 1 93 ? 5.161 -2.390 -11.448 1.00 92.69 93 MET A C 1
ATOM 691 O O . MET A 1 93 ? 5.084 -1.304 -10.883 1.00 92.69 93 MET A O 1
ATOM 695 N N . VAL A 1 94 ? 4.143 -3.253 -11.484 1.00 95.06 94 VAL A N 1
ATOM 696 C CA . VAL A 1 94 ? 2.861 -3.031 -10.810 1.00 95.06 94 VAL A CA 1
ATOM 697 C C . VAL A 1 94 ? 2.490 -4.257 -9.992 1.00 95.06 94 VAL A C 1
ATOM 699 O O . VAL A 1 94 ? 2.576 -5.375 -10.489 1.00 95.06 94 VAL A O 1
ATOM 702 N N . VAL A 1 95 ? 2.022 -4.045 -8.768 1.00 96.62 95 VAL A N 1
ATOM 703 C CA . VAL A 1 95 ? 1.358 -5.064 -7.949 1.00 96.62 95 VAL A CA 1
ATOM 704 C C . VAL A 1 95 ? -0.104 -4.687 -7.763 1.00 96.62 95 VAL A C 1
ATOM 706 O O . VAL A 1 95 ? -0.427 -3.569 -7.368 1.00 96.62 95 VAL A O 1
ATOM 709 N N . GLU A 1 96 ? -0.999 -5.621 -8.046 1.00 96.56 96 GLU A N 1
ATOM 710 C CA . GLU A 1 96 ? -2.432 -5.502 -7.803 1.00 96.56 96 GLU A CA 1
ATOM 711 C C . GLU A 1 96 ? -2.782 -6.220 -6.498 1.00 96.56 96 GLU A C 1
ATOM 713 O O . GLU A 1 96 ? -2.384 -7.367 -6.277 1.00 96.56 96 GLU A O 1
ATOM 718 N N . PHE A 1 97 ? -3.542 -5.569 -5.621 1.00 96.38 97 PHE A N 1
ATOM 719 C CA . PHE A 1 97 ? -3.938 -6.132 -4.330 1.00 96.38 97 PHE A CA 1
ATOM 720 C C . PHE A 1 97 ? -5.302 -5.605 -3.876 1.00 96.38 97 PHE A C 1
ATOM 722 O O . PHE A 1 97 ? -5.818 -4.609 -4.378 1.00 96.38 97 PHE A O 1
ATOM 729 N N . GLU A 1 98 ? -5.906 -6.287 -2.910 1.00 96.38 98 GLU A N 1
ATOM 730 C CA . GLU A 1 98 ? -7.155 -5.887 -2.270 1.00 96.38 98 GLU A CA 1
ATOM 731 C C . GLU A 1 98 ? -6.926 -5.637 -0.784 1.00 96.38 98 GLU A C 1
ATOM 733 O O . GLU A 1 98 ? -6.307 -6.468 -0.121 1.00 96.38 98 GLU A O 1
ATOM 738 N N . LEU A 1 99 ? -7.474 -4.534 -0.266 1.00 95.69 99 LEU A N 1
ATOM 739 C CA . LEU A 1 99 ? -7.560 -4.247 1.168 1.00 95.69 99 LEU A CA 1
ATOM 740 C C . LEU A 1 99 ? -9.027 -4.187 1.585 1.00 95.69 99 LEU A C 1
ATOM 742 O O . LEU A 1 99 ? -9.786 -3.397 1.016 1.00 95.69 99 LEU A O 1
ATOM 746 N N . ASP A 1 100 ? -9.431 -5.023 2.542 1.00 94.69 100 ASP A N 1
ATOM 747 C CA . ASP A 1 100 ? -10.834 -5.195 2.951 1.00 94.69 100 ASP A CA 1
ATOM 748 C C . ASP A 1 100 ? -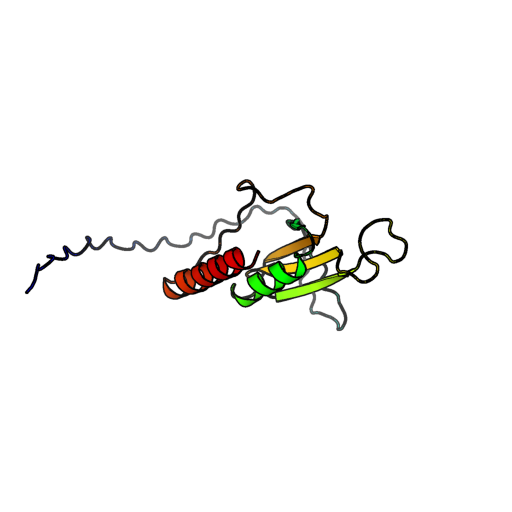11.795 -5.328 1.742 1.00 94.69 100 ASP A C 1
ATOM 750 O O . ASP A 1 100 ? -12.813 -4.644 1.604 1.00 94.69 100 ASP A O 1
ATOM 754 N N . GLY A 1 101 ? -11.411 -6.173 0.779 1.00 92.81 101 GLY A N 1
ATOM 755 C CA . GLY A 1 101 ? -12.160 -6.426 -0.455 1.00 92.81 101 GLY A CA 1
ATOM 756 C C . GLY A 1 101 ? -12.220 -5.263 -1.458 1.00 92.81 101 GLY A C 1
ATOM 757 O O . GLY A 1 101 ? -13.003 -5.331 -2.407 1.00 92.81 101 GLY A O 1
ATOM 758 N N . ARG A 1 102 ? -11.435 -4.191 -1.276 1.00 94.19 102 ARG A N 1
ATOM 759 C CA . ARG A 1 102 ? -11.347 -3.059 -2.217 1.00 94.19 102 ARG A CA 1
ATOM 760 C C . ARG A 1 102 ? -10.052 -3.121 -3.027 1.00 94.19 102 ARG A C 1
ATOM 762 O O . ARG A 1 102 ? -8.999 -3.271 -2.415 1.00 94.19 102 ARG A O 1
ATOM 769 N N . PRO A 1 103 ? -10.099 -2.954 -4.359 1.00 95.44 103 PRO A N 1
ATOM 770 C CA . PRO A 1 103 ? -8.918 -3.081 -5.206 1.00 95.44 103 PRO A CA 1
ATOM 771 C C . PRO A 1 103 ? -8.032 -1.825 -5.174 1.00 95.44 103 PRO A C 1
ATOM 773 O O . PRO A 1 103 ? -8.526 -0.699 -5.276 1.00 95.44 103 PRO A O 1
ATOM 776 N N . TYR A 1 104 ? -6.721 -2.044 -5.118 1.00 96.62 104 TYR A N 1
ATOM 777 C CA . TYR A 1 104 ? -5.649 -1.053 -5.206 1.00 96.62 104 TYR A CA 1
ATOM 778 C C . TYR A 1 104 ? -4.534 -1.586 -6.112 1.00 96.62 104 TYR A C 1
ATOM 780 O O . TYR A 1 104 ? -4.426 -2.790 -6.345 1.00 96.62 104 TYR A O 1
ATOM 788 N N . ALA A 1 105 ? -3.690 -0.686 -6.605 1.00 96.75 105 ALA A N 1
ATOM 789 C CA . ALA A 1 105 ? -2.441 -1.064 -7.250 1.00 96.75 105 ALA A CA 1
ATOM 790 C C . ALA A 1 105 ? -1.276 -0.244 -6.692 1.00 96.75 105 ALA A C 1
ATOM 792 O O . ALA A 1 105 ? -1.440 0.932 -6.368 1.00 96.75 105 ALA A O 1
ATOM 793 N N . GLY A 1 106 ? -0.104 -0.860 -6.599 1.00 96.50 106 GLY A N 1
ATOM 794 C CA . GLY A 1 106 ? 1.168 -0.193 -6.347 1.00 96.50 106 GLY A CA 1
ATOM 795 C C . GLY A 1 106 ? 1.990 -0.176 -7.627 1.00 96.50 106 GLY A C 1
ATOM 796 O O . GLY A 1 106 ? 2.097 -1.205 -8.283 1.00 96.50 106 GLY A O 1
ATOM 797 N N . LEU A 1 107 ? 2.528 0.981 -7.999 1.00 95.88 107 LEU A N 1
ATOM 798 C CA . LEU A 1 107 ? 3.399 1.173 -9.154 1.00 95.88 107 LEU A CA 1
ATOM 799 C C . LEU A 1 107 ? 4.792 1.560 -8.658 1.00 95.88 107 LEU A C 1
ATOM 801 O O . LEU A 1 107 ? 4.960 2.642 -8.095 1.00 95.88 107 LEU A O 1
ATOM 805 N N . ASP A 1 108 ? 5.783 0.723 -8.938 1.00 94.25 108 ASP A N 1
ATOM 806 C CA . ASP A 1 108 ? 7.189 1.043 -8.711 1.00 94.25 108 ASP A CA 1
ATOM 807 C C . ASP A 1 108 ? 7.677 1.962 -9.825 1.00 94.25 108 ASP A C 1
ATOM 809 O O . ASP A 1 108 ? 8.155 1.504 -10.857 1.00 94.25 108 ASP A O 1
ATOM 813 N N . GLY A 1 109 ? 7.509 3.272 -9.650 1.00 91.00 109 GLY A N 1
ATOM 814 C CA . GLY A 1 109 ? 7.868 4.279 -10.652 1.00 91.00 109 GLY A CA 1
ATOM 815 C C . GLY A 1 109 ? 9.208 4.980 -10.395 1.00 91.00 109 GLY A C 1
ATOM 816 O O . GLY A 1 109 ? 9.724 5.664 -11.287 1.00 91.00 109 GLY A O 1
ATOM 817 N N . GLY A 1 110 ? 9.782 4.784 -9.204 1.00 90.31 110 GLY A N 1
ATOM 818 C CA . GLY A 1 110 ? 11.031 5.391 -8.750 1.00 90.31 110 GLY A CA 1
ATOM 819 C C . GLY A 1 110 ? 10.818 6.603 -7.828 1.00 90.31 110 GLY A C 1
ATOM 820 O O . GLY A 1 110 ? 9.682 6.951 -7.492 1.00 90.31 110 GLY A O 1
ATOM 821 N N . PRO A 1 111 ? 11.889 7.330 -7.463 1.00 93.25 111 PRO A N 1
ATOM 822 C CA . PRO A 1 111 ? 11.881 8.287 -6.349 1.00 93.25 111 PRO A CA 1
ATOM 823 C C . PRO A 1 111 ? 11.249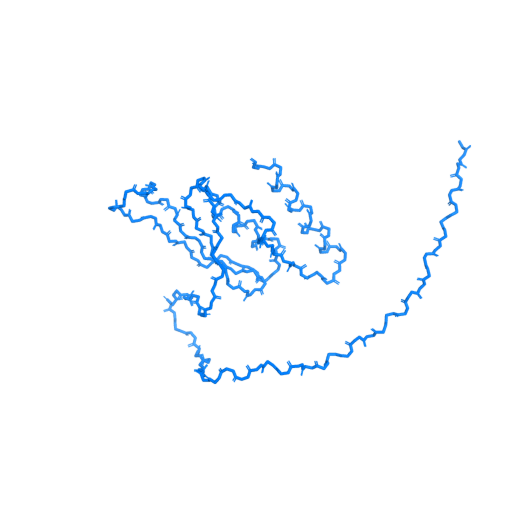 9.651 -6.680 1.00 93.25 111 PRO A C 1
ATOM 825 O O . PRO A 1 111 ? 11.394 10.610 -5.922 1.00 93.25 111 PRO A O 1
ATOM 828 N N . GLN A 1 112 ? 10.614 9.810 -7.846 1.00 92.44 112 GLN A N 1
ATOM 829 C CA . GLN A 1 112 ? 10.200 11.127 -8.347 1.00 92.44 112 GLN A CA 1
ATOM 830 C C . GLN A 1 112 ? 8.992 11.696 -7.596 1.00 92.44 112 GLN A C 1
ATOM 832 O O . GLN A 1 112 ? 8.866 12.918 -7.495 1.00 92.44 112 GLN A O 1
ATOM 837 N N . PHE A 1 113 ? 8.109 10.831 -7.089 1.00 92.56 113 PHE A N 1
ATOM 838 C CA . PHE A 1 113 ? 6.853 11.225 -6.451 1.00 92.56 113 PHE A CA 1
ATOM 839 C C . PHE A 1 113 ? 6.693 10.533 -5.091 1.00 92.56 113 PHE A C 1
ATOM 841 O O . PHE A 1 113 ? 6.045 9.491 -5.009 1.00 92.56 113 PHE A O 1
ATOM 848 N N . PRO A 1 114 ? 7.278 11.095 -4.017 1.00 91.69 114 PRO A N 1
ATOM 849 C CA . PRO A 1 114 ? 7.084 10.568 -2.672 1.00 91.69 114 PRO A CA 1
ATOM 850 C C . PRO A 1 114 ? 5.642 10.785 -2.195 1.00 91.69 114 PRO A C 1
ATOM 852 O O . PRO A 1 114 ? 4.976 11.745 -2.600 1.00 91.69 114 PRO A O 1
ATOM 855 N N . PHE A 1 115 ? 5.177 9.923 -1.287 1.00 91.44 115 PHE A N 1
ATOM 856 C CA . PHE A 1 115 ? 3.888 10.114 -0.630 1.00 91.44 115 PHE A CA 1
ATOM 857 C C . PHE A 1 115 ? 3.839 11.427 0.158 1.00 91.44 115 PHE A C 1
ATOM 859 O O . PHE A 1 115 ? 4.816 11.871 0.761 1.00 91.44 115 PHE A O 1
ATOM 866 N N . SER A 1 116 ? 2.649 12.015 0.179 1.00 92.94 116 SER A N 1
ATOM 867 C CA . SER A 1 116 ? 2.275 13.109 1.066 1.00 92.94 116 SER A CA 1
ATOM 868 C C . SER A 1 116 ? 0.937 12.792 1.725 1.00 92.94 116 SER A C 1
ATOM 870 O O . SER A 1 116 ? 0.225 11.872 1.318 1.00 92.94 116 SER A O 1
ATOM 872 N N . GLU A 1 117 ? 0.537 13.607 2.694 1.00 90.88 117 GLU A N 1
ATOM 873 C CA . GLU A 1 117 ? -0.742 13.488 3.398 1.00 90.88 117 GLU A CA 1
ATOM 874 C C . GLU A 1 117 ? -1.961 13.723 2.483 1.00 90.88 117 GLU A C 1
ATOM 876 O O . GLU A 1 117 ? -3.105 13.569 2.913 1.00 90.88 117 GLU A O 1
ATOM 881 N N . CYS A 1 118 ? -1.742 14.094 1.215 1.00 92.31 118 CYS A N 1
ATOM 882 C CA . CYS A 1 118 ? -2.795 14.251 0.214 1.00 92.31 118 CYS A CA 1
ATOM 883 C C . CYS A 1 118 ? -3.508 12.935 -0.126 1.00 92.31 118 CYS A C 1
ATOM 885 O O . CYS A 1 118 ? -4.632 12.975 -0.628 1.00 92.31 118 CYS A O 1
ATOM 887 N N . VAL A 1 119 ? -2.877 11.788 0.141 1.00 90.00 119 VAL A N 1
ATOM 888 C CA . VAL A 1 119 ? -3.490 10.464 0.010 1.00 90.00 119 VAL A CA 1
ATOM 889 C C . VAL A 1 119 ? -3.387 9.754 1.354 1.00 90.00 119 VAL A C 1
ATOM 891 O O . VAL A 1 119 ? -2.306 9.625 1.917 1.00 90.00 119 VAL A O 1
ATOM 894 N N . SER A 1 120 ? -4.520 9.286 1.873 1.00 91.81 120 SER A N 1
ATOM 895 C CA . SER A 1 120 ? -4.572 8.506 3.107 1.00 91.81 120 SER A CA 1
ATOM 896 C C . SER A 1 120 ? -5.570 7.364 2.982 1.00 91.81 120 SER A C 1
ATOM 898 O O . SER A 1 120 ? -6.601 7.476 2.312 1.00 91.81 120 SER A O 1
ATOM 900 N N . LEU A 1 121 ? -5.242 6.247 3.627 1.00 91.75 121 LEU A N 1
ATOM 901 C CA . LEU A 1 121 ? -6.123 5.096 3.750 1.00 91.75 121 LEU A CA 1
ATOM 902 C C . LEU A 1 121 ? -6.662 5.064 5.176 1.00 91.75 121 LEU A C 1
ATOM 904 O O . LEU A 1 121 ? -5.901 5.074 6.141 1.00 91.75 121 LEU A O 1
ATOM 908 N N . GLN A 1 122 ? -7.984 5.039 5.304 1.00 92.75 122 GLN A N 1
ATOM 909 C CA . GLN A 1 122 ? -8.648 4.907 6.592 1.00 92.75 122 GLN A CA 1
ATOM 910 C C . GLN A 1 122 ? -9.162 3.480 6.747 1.00 92.75 122 GLN A C 1
ATOM 912 O O . GLN A 1 122 ? -10.035 3.050 5.991 1.00 92.75 122 GLN A O 1
ATOM 917 N N . VAL A 1 123 ? -8.657 2.782 7.761 1.00 91.69 123 VAL A N 1
ATOM 918 C CA . VAL A 1 123 ? -9.149 1.461 8.157 1.00 91.69 123 VAL A CA 1
ATOM 919 C C . VAL A 1 123 ? -10.142 1.638 9.300 1.00 91.69 123 VAL A C 1
ATOM 921 O O . VAL A 1 123 ? -9.832 2.252 10.322 1.00 91.69 123 VAL A O 1
ATOM 924 N N . VAL A 1 124 ? -11.364 1.145 9.110 1.00 93.12 124 VAL A N 1
ATOM 925 C CA . VAL A 1 124 ? -12.378 1.115 10.168 1.00 93.12 124 VAL A CA 1
ATOM 926 C C . VAL A 1 124 ? -12.173 -0.173 10.951 1.00 93.12 124 VAL A C 1
ATOM 928 O O . VAL A 1 124 ? -12.236 -1.244 10.363 1.00 93.12 124 VAL A O 1
ATOM 931 N N . CYS A 1 125 ? -11.914 -0.043 12.250 1.00 93.12 125 CYS A N 1
ATOM 932 C CA . CYS A 1 125 ? -11.674 -1.168 13.150 1.00 93.12 125 CYS A CA 1
ATOM 933 C C . CYS A 1 125 ? -12.905 -1.406 14.030 1.00 93.12 125 CYS A C 1
ATOM 935 O O . CYS A 1 125 ? -13.557 -0.441 14.448 1.00 93.12 125 CYS A O 1
ATOM 937 N N . ASP A 1 126 ? -13.205 -2.667 14.330 1.00 93.12 126 ASP A N 1
ATOM 938 C CA . ASP A 1 126 ? -14.376 -3.046 15.127 1.00 93.12 126 ASP A CA 1
ATOM 939 C C . ASP A 1 126 ? -14.150 -2.860 16.638 1.00 93.12 126 ASP A C 1
ATOM 941 O O . ASP A 1 126 ? -15.089 -2.549 17.380 1.00 93.12 126 ASP A O 1
ATOM 945 N N . ASP A 1 127 ? -12.907 -3.007 17.103 1.00 94.88 127 ASP A N 1
ATOM 946 C CA . ASP A 1 127 ? -12.533 -2.870 18.509 1.00 94.88 127 ASP A CA 1
ATOM 947 C C . ASP A 1 127 ? -11.117 -2.297 18.709 1.00 94.88 127 ASP A C 1
ATOM 949 O O . ASP A 1 127 ? -10.377 -2.014 17.765 1.00 94.88 127 ASP A O 1
ATOM 953 N N . GLN A 1 128 ? -10.753 -2.073 19.975 1.00 96.62 128 GLN A N 1
ATOM 954 C CA . GLN A 1 128 ? -9.451 -1.516 20.341 1.00 96.62 128 GLN A CA 1
ATOM 955 C C . GLN A 1 128 ? -8.295 -2.494 20.082 1.00 96.62 128 GLN A C 1
ATOM 957 O O . GLN A 1 128 ? -7.190 -2.042 19.804 1.00 96.62 128 GLN A O 1
ATOM 962 N N . GLU A 1 129 ? -8.526 -3.808 20.164 1.00 96.00 129 GLU A N 1
ATOM 963 C CA . GLU A 1 129 ? -7.471 -4.801 19.925 1.00 96.00 129 GLU A CA 1
ATOM 964 C C . GLU A 1 129 ? -7.045 -4.782 18.454 1.00 96.00 129 GLU A C 1
ATOM 966 O O . GLU A 1 129 ? -5.856 -4.862 18.142 1.00 96.00 129 GLU A O 1
ATOM 971 N N . GLU A 1 130 ? -8.003 -4.615 17.543 1.00 93.44 130 GLU A N 1
ATOM 972 C CA . GLU A 1 130 ? -7.738 -4.432 16.122 1.00 93.44 130 GLU A CA 1
ATOM 973 C C . GLU A 1 130 ? -7.014 -3.117 15.823 1.00 93.44 130 GLU A C 1
ATOM 975 O O . GLU A 1 130 ? -6.038 -3.125 15.068 1.00 93.44 130 GLU A O 1
ATOM 980 N N . VAL A 1 131 ? -7.434 -2.013 16.455 1.00 95.31 131 VAL A N 1
ATOM 981 C CA . VAL A 1 131 ? -6.721 -0.729 16.356 1.00 95.31 131 VAL A CA 1
ATOM 982 C C . VAL A 1 131 ? -5.265 -0.903 16.771 1.00 95.31 131 VAL A C 1
ATOM 984 O O . VAL A 1 131 ? -4.371 -0.515 16.023 1.00 95.31 131 VAL A O 1
ATOM 987 N N . ASP A 1 132 ? -5.021 -1.507 17.934 1.00 95.44 132 ASP A N 1
ATOM 988 C CA . ASP A 1 132 ? -3.675 -1.674 18.476 1.00 95.44 132 ASP A CA 1
ATOM 989 C C . ASP A 1 132 ? -2.816 -2.570 17.570 1.00 95.44 132 ASP A C 1
ATOM 991 O O . ASP A 1 132 ? -1.661 -2.238 17.305 1.00 95.44 132 ASP A O 1
ATOM 995 N N . ARG A 1 133 ? -3.378 -3.665 17.036 1.00 93.75 133 ARG A N 1
ATOM 996 C CA . ARG A 1 133 ? -2.683 -4.576 16.110 1.00 93.75 133 ARG A CA 1
ATOM 997 C C . ARG A 1 133 ? -2.219 -3.855 14.846 1.00 93.75 133 ARG A C 1
ATOM 999 O O . ARG A 1 133 ? -1.040 -3.917 14.508 1.00 93.75 133 ARG A O 1
ATOM 1006 N N . ILE A 1 134 ? -3.139 -3.178 14.159 1.00 92.38 134 ILE A N 1
ATOM 1007 C CA . ILE A 1 134 ? -2.846 -2.497 12.890 1.00 92.38 134 ILE A CA 1
ATOM 1008 C C . ILE A 1 134 ? -1.914 -1.304 13.131 1.00 92.38 134 ILE A C 1
ATOM 1010 O O . ILE A 1 134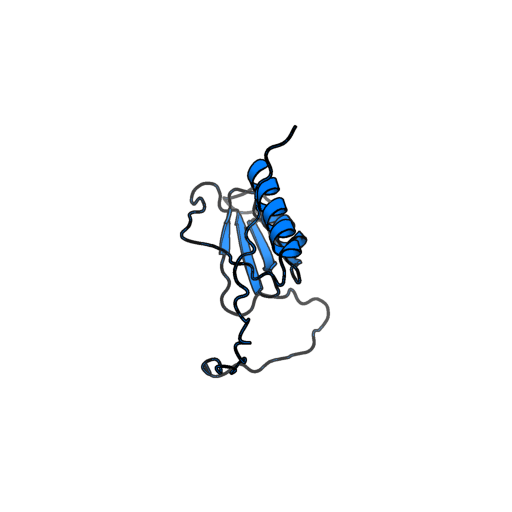 ? -0.994 -1.065 12.351 1.00 92.38 134 ILE A O 1
ATOM 1014 N N . TRP A 1 135 ? -2.105 -0.575 14.233 1.00 93.31 135 TRP A N 1
ATOM 1015 C CA . TRP A 1 135 ? -1.261 0.562 14.590 1.00 93.31 135 TRP A CA 1
ATOM 1016 C C . TRP A 1 135 ? 0.187 0.151 14.873 1.00 93.31 135 TRP A C 1
ATOM 1018 O O . TRP A 1 135 ? 1.113 0.788 14.373 1.00 93.31 135 TRP A O 1
ATOM 1028 N N . VAL A 1 136 ? 0.399 -0.915 15.653 1.00 93.94 136 VAL A N 1
ATOM 1029 C CA . VAL A 1 136 ? 1.746 -1.431 15.938 1.00 93.94 136 VAL A CA 1
ATOM 1030 C C . VAL A 1 136 ? 2.420 -1.910 14.655 1.00 93.94 136 VAL A C 1
ATOM 1032 O O . VAL A 1 136 ? 3.554 -1.510 14.404 1.00 93.94 136 VAL A O 1
ATOM 1035 N N . ALA A 1 137 ? 1.716 -2.672 13.815 1.00 89.56 137 ALA A N 1
ATOM 1036 C CA . ALA A 1 137 ? 2.266 -3.155 12.550 1.00 89.56 137 ALA A CA 1
ATOM 1037 C C . ALA A 1 137 ? 2.690 -1.999 11.621 1.00 89.56 137 ALA A C 1
ATOM 1039 O O . ALA A 1 137 ? 3.794 -2.001 11.076 1.00 89.56 137 ALA A O 1
ATOM 1040 N N . ALA A 1 138 ? 1.869 -0.947 11.522 1.00 87.38 138 ALA A N 1
ATOM 1041 C CA . ALA A 1 138 ? 2.200 0.243 10.740 1.00 87.38 138 ALA A CA 1
ATOM 1042 C C . ALA A 1 138 ? 3.445 0.982 11.271 1.00 87.38 138 ALA A C 1
ATOM 1044 O O . ALA A 1 138 ? 4.270 1.448 10.484 1.00 87.38 138 ALA A O 1
ATOM 1045 N N . LEU A 1 139 ? 3.609 1.082 12.596 1.00 89.38 139 LEU A N 1
ATOM 1046 C CA . LEU A 1 139 ? 4.800 1.685 13.204 1.00 89.38 139 LEU A CA 1
ATOM 1047 C C . LEU A 1 139 ? 6.062 0.843 12.983 1.00 89.38 139 LEU A C 1
ATOM 1049 O O . LEU A 1 139 ? 7.130 1.403 12.744 1.00 89.38 139 LEU A O 1
ATOM 1053 N N . GLU A 1 140 ? 5.953 -0.482 13.071 1.00 87.94 140 GLU A N 1
ATOM 1054 C CA . GLU A 1 140 ? 7.076 -1.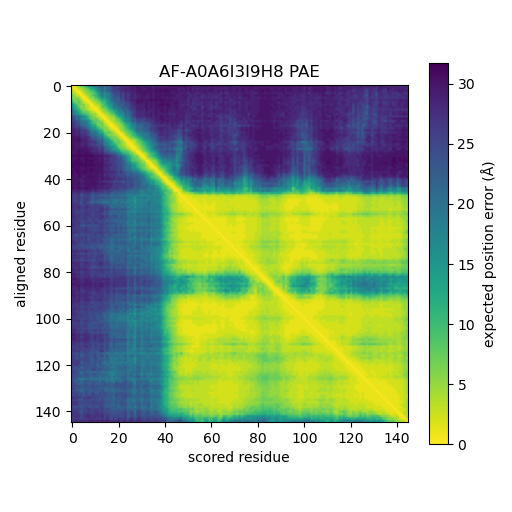393 12.839 1.00 87.94 140 GLU A CA 1
ATOM 1055 C C . GLU A 1 140 ? 7.559 -1.324 11.393 1.00 87.94 140 GLU A C 1
ATOM 1057 O O . GLU A 1 140 ? 8.766 -1.280 11.156 1.00 87.94 140 GLU A O 1
ATOM 1062 N N . ALA A 1 141 ? 6.636 -1.254 10.436 1.00 80.81 141 ALA A N 1
ATOM 1063 C CA . ALA A 1 141 ? 6.965 -1.073 9.030 1.00 80.81 141 ALA A CA 1
ATOM 1064 C C . ALA A 1 141 ? 7.629 0.278 8.749 1.00 80.81 141 ALA A C 1
ATOM 1066 O O . ALA A 1 141 ? 8.641 0.338 8.056 1.00 80.81 141 ALA A O 1
ATOM 1067 N N . ALA A 1 142 ? 7.124 1.358 9.351 1.00 77.25 142 ALA A N 1
ATOM 1068 C CA . ALA A 1 142 ? 7.716 2.688 9.212 1.00 77.25 142 ALA A CA 1
ATOM 1069 C C . ALA A 1 142 ? 9.133 2.795 9.806 1.00 77.25 142 ALA A C 1
ATOM 1071 O O . ALA A 1 142 ? 9.864 3.719 9.470 1.00 77.25 142 ALA A O 1
ATOM 1072 N N . ALA A 1 143 ? 9.527 1.881 10.697 1.00 73.69 143 ALA A N 1
ATOM 1073 C CA . ALA A 1 143 ? 10.878 1.828 11.251 1.00 73.69 143 ALA A CA 1
ATOM 1074 C C . ALA A 1 143 ? 11.877 1.045 10.374 1.00 73.69 143 ALA A C 1
ATOM 1076 O O . ALA A 1 143 ? 13.071 1.050 10.677 1.00 73.69 143 ALA A O 1
ATOM 1077 N N . GLN A 1 144 ? 11.398 0.333 9.347 1.00 59.91 144 GLN A N 1
ATOM 1078 C CA . GLN A 1 144 ? 12.204 -0.536 8.479 1.00 59.91 144 GLN A CA 1
ATOM 1079 C C . GLN A 1 144 ? 12.580 0.111 7.135 1.00 59.91 144 GLN A C 1
ATOM 1081 O O . GLN A 1 144 ? 13.465 -0.415 6.460 1.00 59.91 144 GLN A O 1
ATOM 1086 N N . GLY A 1 145 ? 11.950 1.236 6.776 1.00 53.88 145 GLY A N 1
ATOM 1087 C CA . GLY A 1 145 ? 12.291 2.079 5.619 1.00 53.88 145 GLY A CA 1
ATOM 1088 C C . GLY A 1 145 ? 13.043 3.343 6.019 1.00 53.88 145 GLY A C 1
ATOM 1089 O O . GLY A 1 145 ? 13.842 3.828 5.190 1.00 53.88 145 GLY A O 1
#